Protein AF-A0A9D1GBH2-F1 (afdb_monomer)

Organism: NCBI:txid2840887

Structure (mmCIF, N/CA/C/O backbone):
data_AF-A0A9D1GBH2-F1
#
_entry.id   AF-A0A9D1GBH2-F1
#
loop_
_atom_site.group_PDB
_at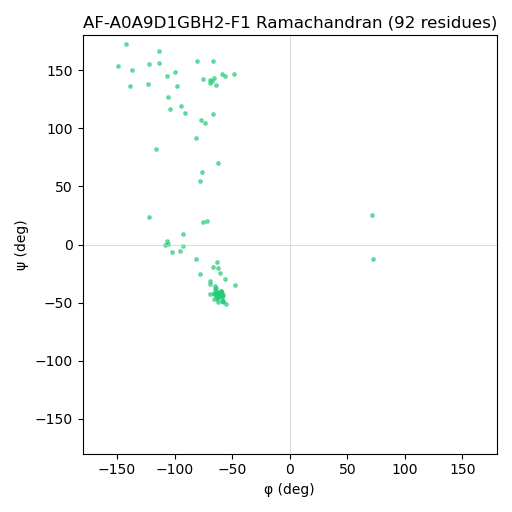om_site.id
_atom_site.type_symbol
_atom_site.label_atom_id
_atom_site.label_alt_id
_atom_site.label_co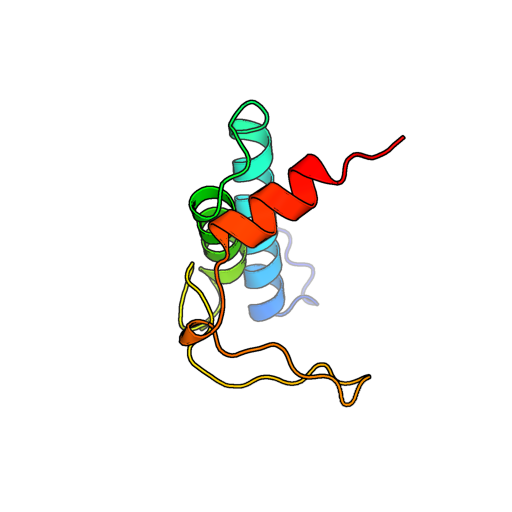mp_id
_atom_site.label_asym_id
_atom_site.label_entity_id
_atom_site.label_seq_id
_atom_site.pdbx_PDB_ins_code
_atom_site.Cartn_x
_atom_site.Cartn_y
_atom_site.Cartn_z
_atom_site.occupancy
_atom_site.B_iso_or_equiv
_atom_site.auth_seq_id
_atom_site.auth_comp_id
_atom_site.auth_asym_id
_atom_site.auth_atom_id
_atom_site.pdbx_PDB_model_num
ATOM 1 N N . MET A 1 1 ? 27.983 5.024 10.797 1.00 38.31 1 MET A N 1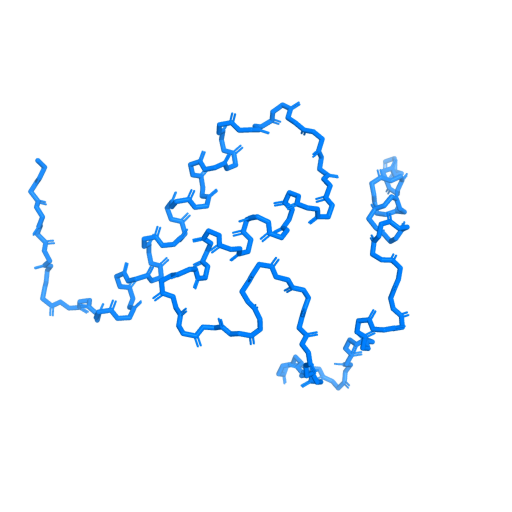
ATOM 2 C CA . MET A 1 1 ? 27.523 3.706 10.305 1.00 38.31 1 MET A CA 1
ATOM 3 C C . MET A 1 1 ? 28.222 3.442 8.988 1.00 38.31 1 MET A C 1
ATOM 5 O O . MET A 1 1 ? 28.187 4.305 8.121 1.00 38.31 1 MET A O 1
ATOM 9 N N . ASN A 1 2 ? 28.920 2.316 8.880 1.00 43.75 2 ASN A N 1
ATOM 10 C CA . ASN A 1 2 ? 29.772 2.015 7.735 1.00 43.75 2 ASN A CA 1
ATOM 11 C C . ASN A 1 2 ? 28.881 1.588 6.566 1.00 43.75 2 ASN A C 1
ATOM 13 O O . ASN A 1 2 ? 28.293 0.511 6.592 1.00 43.75 2 ASN A O 1
ATOM 17 N N . ASN A 1 3 ? 28.749 2.475 5.583 1.00 50.88 3 ASN A N 1
ATOM 18 C CA . ASN A 1 3 ? 27.962 2.294 4.368 1.00 50.88 3 ASN A CA 1
ATOM 19 C C . ASN A 1 3 ? 28.714 1.361 3.400 1.00 50.88 3 ASN A C 1
ATOM 21 O O . ASN A 1 3 ? 29.182 1.781 2.344 1.00 50.88 3 ASN A O 1
ATOM 25 N N . VAL A 1 4 ? 28.945 0.114 3.824 1.00 54.91 4 VAL A N 1
ATOM 26 C CA . VAL A 1 4 ? 29.673 -0.875 3.027 1.00 54.91 4 VAL A CA 1
ATOM 27 C C . VAL A 1 4 ? 28.691 -1.465 2.020 1.00 54.91 4 VAL A C 1
ATOM 29 O O . VAL A 1 4 ? 27.992 -2.430 2.313 1.00 54.91 4 VAL A O 1
A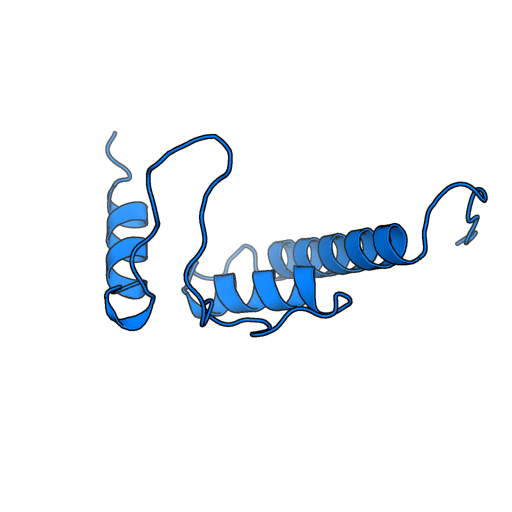TOM 32 N N . ASN A 1 5 ? 28.615 -0.871 0.830 1.00 59.44 5 ASN A N 1
ATOM 33 C CA . ASN A 1 5 ? 28.091 -1.583 -0.328 1.00 59.44 5 ASN A CA 1
ATOM 34 C C . ASN A 1 5 ? 29.102 -2.697 -0.642 1.00 59.44 5 ASN A C 1
ATOM 36 O O . ASN A 1 5 ? 30.239 -2.417 -1.014 1.00 59.44 5 ASN A O 1
ATOM 40 N N . THR A 1 6 ? 28.718 -3.958 -0.456 1.00 56.47 6 THR A N 1
ATOM 41 C CA . THR A 1 6 ? 29.555 -5.137 -0.742 1.00 56.47 6 THR A CA 1
ATOM 42 C C . THR A 1 6 ? 29.738 -5.402 -2.244 1.00 56.47 6 THR A C 1
ATOM 44 O O . THR A 1 6 ? 30.074 -6.514 -2.637 1.00 56.47 6 THR A O 1
ATOM 47 N N . GLY A 1 7 ? 29.526 -4.402 -3.104 1.00 60.78 7 GLY A N 1
ATOM 48 C CA . GLY A 1 7 ? 29.762 -4.440 -4.550 1.00 60.78 7 GLY A CA 1
ATOM 49 C C . GLY A 1 7 ? 28.767 -5.285 -5.350 1.00 60.78 7 GLY A C 1
ATOM 50 O O . GLY A 1 7 ? 28.718 -5.158 -6.567 1.00 60.78 7 GLY A O 1
ATOM 51 N N . ASN A 1 8 ? 27.952 -6.108 -4.684 1.00 78.19 8 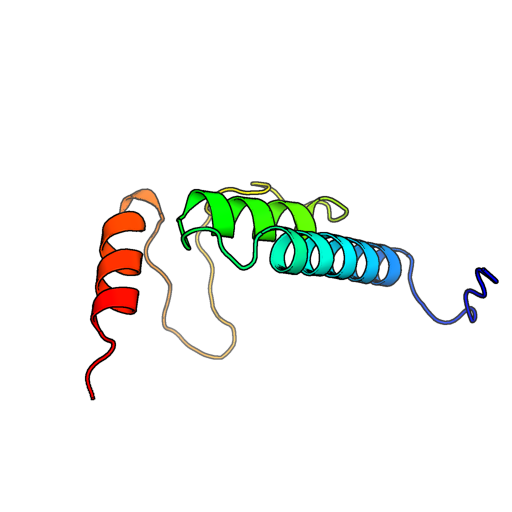ASN A N 1
ATOM 52 C CA . ASN A 1 8 ? 27.089 -7.107 -5.320 1.00 78.19 8 ASN A CA 1
ATOM 53 C C . ASN A 1 8 ? 25.595 -6.741 -5.332 1.00 78.19 8 ASN A C 1
ATOM 55 O O . ASN A 1 8 ? 24.790 -7.539 -5.804 1.00 78.19 8 ASN A O 1
ATOM 59 N N . VAL A 1 9 ? 25.201 -5.580 -4.795 1.00 83.06 9 VAL A N 1
ATOM 60 C CA . VAL A 1 9 ? 23.790 -5.157 -4.731 1.00 83.06 9 VAL A CA 1
ATOM 61 C C . VAL A 1 9 ? 23.535 -4.069 -5.768 1.00 83.06 9 VAL A C 1
ATOM 63 O O . VAL A 1 9 ? 24.245 -3.060 -5.804 1.00 83.06 9 VAL A O 1
ATOM 66 N N . SER A 1 10 ? 22.523 -4.278 -6.612 1.00 88.94 10 SER A N 1
ATOM 67 C CA . SER A 1 10 ? 22.120 -3.303 -7.625 1.00 88.94 10 SER A CA 1
ATOM 68 C C . SER A 1 10 ? 21.542 -2.034 -6.986 1.00 88.94 10 SER A C 1
ATOM 70 O O . SER A 1 10 ? 21.081 -2.048 -5.842 1.00 88.94 10 SER A O 1
ATOM 72 N N . VAL A 1 11 ? 21.556 -0.919 -7.722 1.00 89.12 11 VAL A N 1
ATOM 73 C CA . VAL A 1 11 ? 20.905 0.322 -7.266 1.00 89.12 11 VAL A CA 1
ATOM 74 C C . VAL A 1 11 ? 19.420 0.085 -7.013 1.00 89.12 11 VAL A C 1
ATOM 76 O O . VAL A 1 11 ? 18.928 0.464 -5.956 1.00 89.12 11 VAL A O 1
ATOM 79 N N . ASP A 1 12 ? 18.746 -0.620 -7.917 1.00 90.25 12 ASP A N 1
ATOM 80 C CA . ASP A 1 12 ? 17.327 -0.946 -7.787 1.00 90.25 12 ASP A CA 1
ATOM 81 C C . ASP A 1 12 ? 17.046 -1.741 -6.506 1.00 90.25 12 ASP A C 1
ATOM 83 O O . ASP A 1 12 ? 16.117 -1.434 -5.766 1.00 90.25 12 ASP A O 1
ATOM 87 N N . ASP A 1 13 ? 17.880 -2.725 -6.169 1.00 91.50 13 ASP A N 1
ATOM 88 C CA . ASP A 1 13 ? 17.691 -3.493 -4.935 1.00 91.50 13 ASP A CA 1
ATOM 89 C C . ASP A 1 13 ? 17.977 -2.661 -3.677 1.00 91.50 13 ASP A C 1
ATOM 91 O O . ASP A 1 13 ? 17.315 -2.848 -2.653 1.00 91.50 13 ASP A O 1
ATOM 95 N N . MET A 1 14 ? 18.906 -1.699 -3.746 1.00 91.31 14 MET A N 1
ATOM 96 C CA . MET A 1 14 ? 19.111 -0.734 -2.660 1.00 91.31 14 MET A CA 1
ATOM 97 C C . MET A 1 14 ? 17.891 0.179 -2.466 1.00 91.31 14 MET A C 1
ATOM 99 O O . MET A 1 14 ? 17.542 0.486 -1.323 1.00 91.31 14 MET A O 1
ATOM 103 N N . LEU A 1 15 ? 17.229 0.601 -3.547 1.00 93.56 15 LEU A N 1
ATOM 104 C CA . LEU A 1 15 ? 16.030 1.443 -3.492 1.00 93.56 15 LEU A CA 1
ATOM 105 C C . LEU A 1 15 ? 14.827 0.680 -2.921 1.00 93.56 15 LEU A C 1
ATOM 107 O O . LEU A 1 15 ? 14.178 1.192 -2.004 1.00 93.56 15 LEU A O 1
ATOM 111 N N . LYS A 1 16 ? 14.620 -0.577 -3.332 1.00 93.56 16 LYS A N 1
ATOM 112 C CA . LYS A 1 16 ? 13.623 -1.478 -2.726 1.00 93.56 16 LYS A CA 1
ATOM 113 C C . LYS A 1 16 ? 13.872 -1.670 -1.236 1.00 93.56 16 LYS A C 1
ATOM 115 O O . LYS A 1 16 ? 12.954 -1.531 -0.430 1.00 93.56 16 LYS A O 1
ATOM 120 N N . LEU A 1 17 ? 15.118 -1.961 -0.850 1.00 94.19 17 LEU A N 1
ATOM 121 C CA . LEU A 1 17 ? 15.487 -2.136 0.556 1.00 94.19 17 LEU A CA 1
ATOM 122 C C . LEU A 1 17 ? 15.178 -0.872 1.366 1.00 94.19 17 LEU A C 1
ATOM 124 O O . LEU A 1 17 ? 14.658 -0.960 2.480 1.00 94.19 17 LEU A O 1
ATOM 128 N N . LYS A 1 18 ? 15.474 0.303 0.804 1.00 94.88 18 LYS A N 1
ATOM 129 C CA . LYS A 1 18 ? 15.154 1.584 1.429 1.00 94.88 18 LYS A CA 1
ATOM 130 C C . LYS A 1 18 ? 13.645 1.774 1.605 1.00 94.88 18 LYS A C 1
ATOM 132 O O . LYS A 1 18 ? 13.228 2.112 2.709 1.00 94.88 18 LYS A O 1
ATOM 137 N N . GLY A 1 19 ? 12.844 1.558 0.564 1.00 96.56 19 GLY A N 1
ATOM 138 C CA . GLY A 1 19 ? 11.387 1.702 0.644 1.00 96.56 19 GLY A CA 1
ATOM 139 C C . GLY A 1 19 ? 10.769 0.763 1.683 1.00 96.56 19 GLY A C 1
ATOM 140 O O . GLY A 1 19 ? 9.978 1.183 2.525 1.00 96.56 19 GLY A O 1
ATOM 141 N N . LEU A 1 20 ? 11.216 -0.496 1.712 1.00 97.56 20 LEU A N 1
ATOM 142 C CA . LEU A 1 20 ? 10.794 -1.473 2.719 1.00 97.56 20 LEU A CA 1
ATOM 143 C C . LEU A 1 20 ? 11.162 -1.042 4.144 1.00 97.56 20 LEU A C 1
ATOM 145 O O . LEU A 1 20 ? 10.348 -1.188 5.055 1.00 97.56 20 LEU A O 1
ATOM 149 N N . LYS A 1 21 ? 12.368 -0.496 4.345 1.00 97.69 21 LYS A N 1
ATOM 150 C CA . LYS A 1 21 ? 12.798 0.012 5.653 1.00 97.69 21 LYS A CA 1
ATOM 151 C C . LYS A 1 21 ? 11.928 1.182 6.115 1.00 97.69 21 LYS A C 1
ATOM 153 O O . LYS A 1 21 ? 11.491 1.184 7.262 1.00 97.69 21 LYS A O 1
ATOM 158 N N . ASP A 1 22 ? 11.672 2.142 5.232 1.00 98.12 22 ASP A N 1
ATOM 159 C CA . ASP A 1 22 ? 10.860 3.319 5.546 1.00 98.12 22 ASP A CA 1
ATOM 160 C C . ASP A 1 22 ? 9.406 2.913 5.872 1.00 98.12 22 ASP A C 1
ATOM 162 O O . ASP A 1 22 ? 8.823 3.399 6.840 1.00 98.12 22 ASP A O 1
ATOM 166 N N . ALA A 1 23 ? 8.840 1.960 5.123 1.00 98.19 23 ALA A N 1
ATOM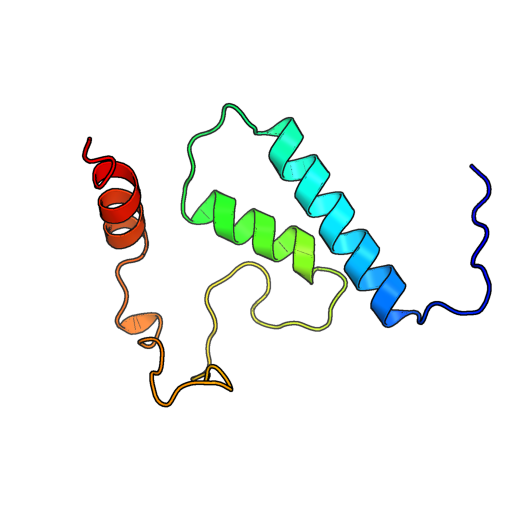 167 C CA . ALA A 1 23 ? 7.509 1.415 5.389 1.00 98.19 23 ALA A CA 1
ATOM 168 C C . ALA A 1 23 ? 7.438 0.672 6.730 1.00 98.19 23 ALA A C 1
ATOM 170 O O . ALA A 1 23 ? 6.472 0.826 7.477 1.00 98.19 23 ALA A O 1
ATOM 171 N N . TRP A 1 24 ? 8.467 -0.111 7.060 1.00 98.25 24 TRP A N 1
ATOM 172 C CA . TRP A 1 24 ? 8.557 -0.817 8.337 1.00 98.25 24 TRP A CA 1
ATOM 173 C C . TRP A 1 24 ? 8.609 0.148 9.527 1.00 98.25 24 TRP A C 1
ATOM 175 O O . TRP A 1 24 ? 7.901 -0.039 10.516 1.00 98.25 24 TRP A O 1
ATOM 185 N N . GLU A 1 25 ? 9.410 1.209 9.419 1.00 98.44 25 GLU A N 1
ATOM 186 C CA . GLU A 1 25 ? 9.470 2.273 10.422 1.00 98.44 25 GLU A CA 1
ATOM 187 C C . GLU A 1 25 ? 8.118 2.985 10.570 1.00 98.44 25 GLU A C 1
ATOM 189 O O . GLU A 1 25 ? 7.657 3.201 11.692 1.00 98.44 25 GLU A O 1
ATOM 194 N N . TYR A 1 26 ? 7.441 3.276 9.453 1.00 98.38 26 TYR A N 1
ATOM 195 C CA . TYR A 1 26 ? 6.099 3.852 9.468 1.00 98.38 26 TYR A CA 1
ATOM 196 C C . TYR A 1 26 ? 5.112 2.962 10.235 1.00 98.38 26 TYR A C 1
ATOM 198 O O . TYR A 1 26 ? 4.454 3.443 11.154 1.00 98.38 26 TYR A O 1
ATOM 206 N N . VAL A 1 27 ? 5.064 1.658 9.943 1.00 98.31 27 VAL A N 1
ATOM 207 C CA . VAL A 1 27 ? 4.177 0.711 10.641 1.00 98.31 27 VAL A CA 1
ATOM 208 C C . VAL A 1 27 ? 4.446 0.678 12.147 1.00 98.31 27 VAL A C 1
ATOM 210 O O . VAL A 1 27 ? 3.502 0.739 12.930 1.00 98.31 27 VAL A O 1
ATOM 213 N N . ILE A 1 28 ? 5.713 0.614 12.573 1.00 98.25 28 ILE A N 1
ATOM 214 C CA . ILE A 1 28 ? 6.060 0.583 14.004 1.00 98.25 28 ILE A CA 1
ATOM 215 C C . ILE A 1 28 ? 5.615 1.865 14.711 1.00 98.25 28 ILE A C 1
ATOM 217 O O . ILE A 1 28 ? 5.033 1.800 15.794 1.00 98.25 28 ILE A O 1
ATOM 221 N N . ASN A 1 29 ? 5.863 3.024 14.098 1.00 98.44 29 ASN A N 1
ATOM 222 C CA . ASN A 1 29 ? 5.535 4.318 14.694 1.00 98.44 29 ASN A CA 1
ATOM 223 C C . ASN A 1 29 ? 4.020 4.554 14.829 1.00 98.44 29 ASN A C 1
ATOM 225 O O . ASN A 1 29 ? 3.610 5.372 15.647 1.00 98.44 29 ASN A O 1
ATOM 229 N N . HIS A 1 30 ? 3.203 3.819 14.071 1.00 98.19 30 HIS A N 1
ATOM 230 C CA . HIS A 1 30 ? 1.748 3.979 14.007 1.00 98.19 30 HIS A CA 1
ATOM 231 C C . HIS A 1 30 ? 1.017 2.675 14.387 1.00 98.19 30 HIS A C 1
ATOM 233 O O . HIS A 1 30 ? -0.129 2.458 14.012 1.00 98.19 30 HIS A O 1
ATOM 239 N N . VAL A 1 31 ? 1.663 1.786 15.154 1.00 96.81 31 VAL A N 1
ATOM 240 C CA . VAL A 1 31 ? 1.131 0.444 15.482 1.00 96.81 31 VAL A CA 1
ATOM 241 C C . VAL A 1 31 ? -0.200 0.468 16.247 1.00 96.81 31 VAL A C 1
ATOM 243 O O . VAL A 1 31 ? -0.958 -0.497 16.205 1.00 96.81 31 VAL A O 1
ATOM 246 N N . ASN A 1 32 ? -0.477 1.564 16.958 1.00 97.56 32 ASN A N 1
ATOM 247 C CA . ASN A 1 32 ? -1.701 1.748 17.739 1.00 97.56 32 ASN A CA 1
ATOM 248 C C . ASN A 1 32 ? -2.814 2.459 16.953 1.00 97.56 32 ASN A C 1
ATOM 250 O O . ASN A 1 32 ? -3.883 2.702 17.511 1.00 97.56 32 ASN A O 1
ATOM 254 N N . GLU A 1 33 ? -2.561 2.841 15.702 1.00 97.12 33 GLU A N 1
ATOM 255 C CA . GLU A 1 33 ? -3.562 3.469 14.847 1.00 97.12 33 GLU A CA 1
ATOM 256 C C . GLU A 1 33 ? -4.491 2.424 14.222 1.00 97.12 33 GLU A C 1
ATOM 258 O O . GLU A 1 33 ? -4.171 1.237 14.119 1.00 97.12 33 GLU A O 1
ATOM 263 N N . GLU A 1 34 ? -5.682 2.864 13.821 1.00 96.12 34 GLU A N 1
ATOM 264 C CA . GLU A 1 34 ? -6.640 1.997 13.144 1.00 96.12 34 GLU A CA 1
ATOM 265 C C . GLU A 1 34 ? -6.143 1.630 11.740 1.00 96.12 34 GLU A C 1
ATOM 267 O O . GLU A 1 34 ? -5.641 2.471 10.992 1.00 96.12 34 GLU A O 1
ATOM 272 N N . LEU A 1 35 ? -6.332 0.367 11.352 1.00 96.69 35 LEU A N 1
ATOM 273 C CA . LEU A 1 35 ? -6.052 -0.068 9.990 1.00 96.69 35 LEU A CA 1
ATOM 274 C C . LEU A 1 35 ? -7.133 0.461 9.043 1.00 96.69 35 LEU A C 1
ATOM 276 O O . LEU A 1 35 ? -8.234 -0.082 8.980 1.00 96.69 35 LEU A O 1
ATOM 280 N N . THR A 1 36 ? -6.788 1.492 8.277 1.00 97.69 36 THR A N 1
ATOM 281 C CA . THR A 1 36 ? -7.652 2.105 7.261 1.00 97.69 36 THR A CA 1
ATOM 282 C C . THR A 1 36 ? -7.099 1.895 5.851 1.00 97.69 36 THR A C 1
ATOM 284 O O . THR A 1 36 ? -5.936 1.528 5.660 1.00 97.69 36 THR A O 1
ATOM 287 N N . ILE A 1 37 ? -7.922 2.159 4.832 1.00 97.88 37 ILE A N 1
ATOM 288 C CA . ILE A 1 37 ? -7.461 2.173 3.438 1.00 97.88 37 ILE A CA 1
ATOM 289 C C . ILE A 1 37 ? -6.356 3.211 3.225 1.00 97.88 37 ILE A C 1
ATOM 291 O O . ILE A 1 37 ? -5.363 2.911 2.561 1.00 97.88 37 ILE A O 1
ATOM 295 N N . ASP A 1 38 ? -6.472 4.390 3.836 1.00 97.94 38 ASP A N 1
ATOM 296 C CA . ASP A 1 38 ? -5.450 5.435 3.747 1.00 97.94 38 ASP A CA 1
ATOM 297 C C . ASP A 1 38 ? -4.128 5.001 4.388 1.00 97.94 38 ASP A C 1
ATOM 299 O O . ASP A 1 38 ? -3.057 5.253 3.832 1.00 97.94 38 ASP A O 1
ATOM 303 N N . PHE A 1 39 ? -4.185 4.268 5.503 1.00 98.00 39 PHE A N 1
ATOM 304 C CA . PHE A 1 39 ? -3.000 3.685 6.127 1.00 98.00 39 PHE A CA 1
ATOM 305 C C . PHE A 1 39 ? -2.301 2.681 5.196 1.00 98.00 39 PHE A C 1
ATOM 307 O O . PHE A 1 39 ? -1.085 2.739 5.003 1.00 98.00 39 PHE A O 1
ATOM 314 N N . ILE A 1 40 ? -3.064 1.796 4.545 1.00 97.88 40 ILE A N 1
ATOM 315 C CA . ILE A 1 40 ? -2.532 0.823 3.574 1.00 97.88 40 ILE A CA 1
ATOM 316 C C . ILE A 1 40 ? -1.918 1.536 2.361 1.00 97.88 40 ILE A C 1
ATOM 318 O O . ILE A 1 40 ? -0.814 1.193 1.930 1.00 97.88 40 ILE A O 1
ATOM 322 N N . LYS A 1 41 ? -2.596 2.558 1.828 1.00 98.06 41 LYS A N 1
ATOM 323 C CA . LYS A 1 41 ? -2.080 3.404 0.742 1.00 98.06 41 LYS A CA 1
ATOM 324 C C . LYS A 1 41 ? -0.781 4.098 1.134 1.00 98.06 41 LYS A C 1
ATOM 326 O O . LYS A 1 41 ? 0.158 4.146 0.338 1.00 98.06 41 LYS A O 1
ATOM 331 N N . LYS A 1 42 ? -0.688 4.577 2.375 1.00 98.19 42 LYS A N 1
ATOM 332 C CA . LYS A 1 42 ? 0.530 5.188 2.901 1.00 98.19 42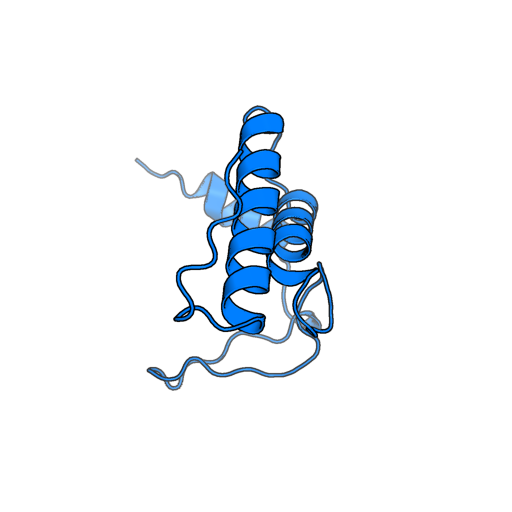 LYS A CA 1
ATOM 333 C C . LYS A 1 42 ? 1.675 4.181 3.006 1.00 98.19 42 LYS A C 1
ATOM 335 O O . LYS A 1 42 ? 2.780 4.504 2.580 1.00 98.19 42 LYS A O 1
ATOM 340 N N . ILE A 1 43 ? 1.423 2.953 3.463 1.00 98.31 43 ILE A N 1
ATOM 341 C CA . ILE A 1 43 ? 2.429 1.879 3.431 1.00 98.31 43 ILE A CA 1
ATOM 342 C C . ILE A 1 43 ? 2.896 1.623 1.996 1.00 98.31 43 ILE A C 1
ATOM 344 O O . ILE A 1 43 ? 4.098 1.591 1.747 1.00 98.31 43 ILE A O 1
ATOM 348 N N . HIS A 1 44 ? 1.972 1.483 1.040 1.00 97.94 44 HIS A N 1
ATOM 349 C CA . HIS A 1 44 ? 2.328 1.291 -0.368 1.00 97.94 44 HIS A CA 1
ATOM 350 C C . HIS A 1 44 ? 3.197 2.443 -0.895 1.00 97.94 44 HIS A C 1
ATOM 352 O O . HIS A 1 44 ? 4.188 2.206 -1.583 1.00 97.94 44 HIS A O 1
ATOM 358 N N . PHE A 1 45 ? 2.858 3.692 -0.559 1.00 98.00 45 PHE A N 1
ATOM 359 C CA . PHE A 1 45 ? 3.699 4.846 -0.873 1.00 98.00 45 PHE A CA 1
ATOM 360 C C . PHE A 1 45 ? 5.113 4.670 -0.307 1.00 98.00 45 PHE A C 1
ATOM 362 O O . PHE A 1 45 ? 6.075 4.803 -1.055 1.00 98.00 45 PHE A O 1
ATOM 369 N N . GLU A 1 46 ? 5.263 4.339 0.977 1.00 98.06 46 GLU A N 1
ATOM 370 C CA . GLU A 1 46 ? 6.586 4.185 1.596 1.00 98.06 46 GLU A CA 1
ATOM 371 C C . GLU A 1 46 ? 7.412 3.065 0.947 1.00 98.06 46 GLU A C 1
ATOM 373 O O . GLU A 1 46 ? 8.596 3.267 0.677 1.00 98.06 46 GLU A O 1
ATOM 378 N N . VAL A 1 47 ? 6.780 1.933 0.612 1.00 97.75 47 VAL A N 1
ATOM 379 C CA . VAL A 1 47 ? 7.431 0.812 -0.086 1.00 97.75 47 VAL A CA 1
ATOM 380 C C . VAL A 1 47 ? 7.907 1.222 -1.481 1.00 97.75 47 VAL A C 1
ATOM 382 O O . VAL A 1 47 ? 9.023 0.884 -1.871 1.00 97.75 47 VAL A O 1
ATOM 385 N N . CYS A 1 48 ? 7.080 1.946 -2.237 1.00 96.50 48 CYS A N 1
ATOM 386 C CA . CYS A 1 48 ? 7.301 2.174 -3.665 1.00 96.50 48 CYS A CA 1
ATOM 387 C C . CYS A 1 48 ? 7.859 3.559 -4.020 1.00 96.50 48 CYS A C 1
ATOM 389 O O . CYS A 1 48 ? 8.181 3.774 -5.179 1.00 96.50 48 CYS A O 1
ATOM 391 N N . LYS A 1 49 ? 7.995 4.513 -3.088 1.00 95.00 49 LYS A N 1
ATOM 392 C CA . LYS A 1 49 ? 8.377 5.912 -3.405 1.00 95.00 49 LYS A CA 1
ATOM 393 C C . LYS A 1 49 ? 9.757 6.080 -4.044 1.00 95.00 49 LYS A C 1
ATOM 395 O O . LYS A 1 49 ? 10.040 7.129 -4.614 1.00 95.00 49 LYS A O 1
ATOM 400 N N . CYS A 1 50 ? 10.630 5.088 -3.894 1.00 92.62 50 CYS A N 1
ATOM 401 C CA . CYS A 1 50 ? 11.943 5.061 -4.536 1.00 92.62 50 CYS A CA 1
ATOM 402 C C . CYS A 1 50 ? 11.942 4.269 -5.851 1.00 92.62 50 CYS A C 1
ATOM 404 O O . CYS A 1 50 ? 12.937 4.281 -6.568 1.00 92.62 50 CYS A O 1
ATOM 406 N N . GLU A 1 51 ? 10.825 3.625 -6.174 1.00 88.94 51 GLU A N 1
ATOM 407 C CA . GLU A 1 51 ? 10.606 2.875 -7.400 1.00 88.94 51 GLU A CA 1
ATOM 408 C C . GLU A 1 51 ? 9.812 3.750 -8.383 1.00 88.94 51 GLU A C 1
ATOM 410 O O . GLU A 1 51 ? 8.977 4.566 -7.991 1.00 88.94 51 GLU A O 1
ATOM 415 N N . SER A 1 52 ? 10.035 3.585 -9.687 1.00 87.75 52 SER A N 1
ATOM 416 C CA . SER A 1 52 ? 9.295 4.324 -10.727 1.00 87.75 52 SER A CA 1
ATOM 417 C C . SER A 1 52 ? 7.887 3.743 -10.952 1.00 87.75 52 SER A C 1
ATOM 419 O O . SER A 1 52 ? 7.537 3.352 -12.063 1.00 87.75 52 SER A O 1
ATOM 421 N N . ILE A 1 53 ? 7.091 3.638 -9.883 1.00 89.69 53 ILE A N 1
ATOM 422 C CA . ILE A 1 53 ? 5.739 3.065 -9.885 1.00 89.69 53 ILE A CA 1
ATOM 423 C C . ILE A 1 53 ? 4.691 4.171 -9.971 1.00 89.69 53 ILE A C 1
ATOM 425 O O . ILE A 1 53 ? 4.760 5.180 -9.269 1.00 89.69 53 ILE A O 1
ATOM 429 N N . TYR A 1 54 ? 3.680 3.944 -10.806 1.00 91.19 54 TYR A N 1
ATOM 430 C CA . TYR A 1 54 ? 2.495 4.783 -10.899 1.00 91.19 54 TYR A CA 1
ATOM 431 C C . TYR A 1 54 ? 1.244 3.901 -11.036 1.00 91.19 54 TYR A C 1
ATOM 433 O O . TYR A 1 54 ? 1.280 2.947 -11.817 1.00 91.19 54 TYR A O 1
ATOM 441 N N . PRO A 1 55 ? 0.147 4.206 -10.322 1.00 94.56 55 PRO A N 1
ATOM 442 C CA . PRO A 1 55 ? 0.005 5.289 -9.346 1.00 94.56 55 PRO A CA 1
ATOM 443 C C . PRO A 1 55 ? 0.701 4.977 -8.011 1.00 94.56 55 PRO A C 1
ATOM 445 O O . PRO A 1 55 ? 0.728 3.841 -7.539 1.00 94.56 55 PRO A O 1
ATOM 448 N N . LEU A 1 56 ? 1.301 6.002 -7.403 1.00 95.19 56 LEU A N 1
ATOM 449 C CA . LEU A 1 56 ? 2.064 5.863 -6.165 1.00 95.19 56 LEU A CA 1
ATOM 450 C C . LEU A 1 56 ? 1.182 6.164 -4.950 1.00 95.19 56 LEU A C 1
ATOM 452 O O . LEU A 1 56 ? 0.710 7.285 -4.790 1.00 95.19 56 LEU A O 1
ATOM 456 N N . GLY A 1 57 ? 1.014 5.172 -4.074 1.00 96.00 57 GLY A N 1
ATOM 457 C CA . GLY A 1 57 ? 0.198 5.323 -2.863 1.00 96.00 57 GLY A CA 1
ATOM 458 C C . GLY A 1 57 ? -1.299 5.392 -3.155 1.00 96.00 57 GLY A C 1
ATOM 459 O O . GLY A 1 57 ? -2.048 5.983 -2.387 1.00 96.00 57 GLY A O 1
ATOM 460 N N . ASP A 1 58 ? -1.732 4.813 -4.271 1.00 96.19 58 ASP A N 1
ATOM 461 C CA . ASP A 1 58 ? -3.135 4.755 -4.658 1.00 96.19 58 ASP A CA 1
ATOM 462 C C . ASP A 1 58 ? -3.450 3.404 -5.310 1.00 96.19 58 ASP A C 1
ATOM 464 O O . ASP A 1 58 ? -2.559 2.588 -5.560 1.00 96.19 58 ASP A O 1
ATOM 468 N N . PHE A 1 59 ? -4.727 3.147 -5.573 1.00 95.31 59 PHE A N 1
ATOM 469 C CA . PHE A 1 59 ? -5.143 1.944 -6.278 1.00 95.31 59 PHE A CA 1
ATOM 470 C C . PHE A 1 59 ? -4.644 1.954 -7.720 1.00 95.31 59 PHE A C 1
ATOM 472 O O . PHE A 1 59 ? -4.649 2.985 -8.385 1.00 95.31 59 PHE A O 1
ATOM 479 N N . ARG A 1 60 ? -4.260 0.774 -8.214 1.00 92.44 60 ARG A N 1
ATOM 480 C CA . ARG A 1 60 ? -3.856 0.548 -9.610 1.00 92.44 60 ARG A CA 1
ATOM 481 C C . ARG A 1 60 ? -4.853 1.147 -10.603 1.00 92.44 60 ARG A C 1
ATOM 483 O O . ARG A 1 60 ? -6.050 1.074 -10.385 1.00 92.44 60 ARG A O 1
ATOM 490 N N . ASP A 1 61 ? -4.383 1.619 -11.747 1.00 91.56 61 ASP A N 1
ATOM 491 C CA . ASP A 1 61 ? -5.231 2.166 -12.817 1.00 91.56 61 ASP A CA 1
ATOM 492 C C . ASP A 1 61 ? -5.314 1.246 -14.052 1.00 91.56 61 ASP A C 1
ATOM 494 O O . ASP A 1 61 ? -5.987 1.567 -15.034 1.00 91.56 61 ASP A O 1
ATOM 498 N N . LYS A 1 62 ? -4.629 0.094 -14.015 1.00 89.88 62 LYS A N 1
ATOM 499 C CA . LYS A 1 62 ? -4.588 -0.907 -15.093 1.00 89.88 62 LYS A CA 1
ATOM 500 C C . LYS A 1 62 ? -5.068 -2.270 -14.627 1.00 89.88 62 LYS A C 1
ATOM 502 O O . LYS A 1 62 ? -4.978 -2.606 -13.443 1.00 89.88 62 LYS A O 1
ATOM 507 N N . ASP A 1 63 ? -5.538 -3.071 -15.582 1.00 91.19 63 ASP A N 1
ATOM 508 C CA . ASP A 1 63 ? -5.791 -4.495 -15.368 1.00 91.19 63 ASP A CA 1
ATOM 509 C C . ASP A 1 63 ? -4.477 -5.258 -15.144 1.00 91.19 63 ASP A C 1
ATOM 511 O O . ASP A 1 63 ? -3.465 -4.976 -15.786 1.00 91.19 63 ASP A O 1
ATOM 515 N N . VAL A 1 64 ? -4.497 -6.220 -14.223 1.00 91.19 64 VAL A N 1
ATOM 516 C CA . VAL A 1 64 ? -3.318 -6.994 -13.817 1.00 91.19 64 VAL A CA 1
ATOM 517 C C . VAL A 1 64 ? -3.674 -8.470 -13.674 1.00 91.19 64 VAL A C 1
ATOM 519 O O . VAL A 1 64 ? -4.800 -8.824 -13.339 1.00 91.19 64 VAL A O 1
ATOM 522 N N . GLY A 1 65 ? -2.700 -9.345 -13.921 1.00 93.19 65 GLY A N 1
ATOM 523 C CA . GLY A 1 65 ? -2.819 -10.783 -13.684 1.00 93.19 65 GLY A CA 1
ATOM 524 C C . GLY A 1 65 ? -1.883 -11.240 -12.570 1.00 93.19 65 GLY A C 1
ATOM 525 O O . GLY A 1 65 ? -0.857 -10.611 -12.319 1.00 93.19 65 GLY A O 1
ATOM 526 N N . ILE A 1 66 ? -2.218 -12.358 -11.929 1.00 93.19 66 ILE A N 1
ATOM 527 C CA . ILE A 1 66 ? -1.326 -13.046 -10.992 1.00 93.19 66 ILE A CA 1
ATOM 528 C C . ILE A 1 66 ? -0.782 -14.277 -11.715 1.00 93.19 66 ILE A C 1
ATOM 530 O O . ILE A 1 66 ? -1.549 -15.164 -12.071 1.00 93.19 66 ILE A O 1
ATOM 534 N N . THR A 1 67 ? 0.536 -14.339 -11.930 1.00 94.12 67 THR A N 1
ATOM 535 C CA . THR A 1 67 ? 1.205 -15.284 -12.851 1.00 94.12 67 THR A CA 1
ATOM 536 C C . THR A 1 67 ? 0.768 -16.746 -12.718 1.00 94.12 67 THR A C 1
ATOM 538 O O . THR A 1 67 ? 0.711 -17.464 -13.709 1.00 94.12 67 THR A O 1
ATOM 541 N N . VAL A 1 68 ? 0.461 -17.202 -11.504 1.00 94.25 68 VAL A N 1
ATOM 542 C CA . VAL A 1 68 ? 0.147 -18.608 -11.205 1.00 94.25 68 VAL A CA 1
ATOM 543 C C . VAL A 1 68 ? -1.349 -18.944 -11.267 1.00 94.25 68 VAL A C 1
ATOM 545 O O . VAL A 1 68 ? -1.748 -20.032 -10.861 1.00 94.25 68 VAL A O 1
ATOM 548 N N . THR A 1 69 ? -2.201 -18.032 -11.742 1.00 95.94 69 THR A N 1
ATOM 549 C CA . THR A 1 69 ? -3.653 -18.248 -11.820 1.00 95.94 69 THR A CA 1
ATOM 550 C C . THR A 1 69 ? -4.294 -17.508 -12.995 1.00 95.94 69 THR A C 1
ATOM 552 O O . THR A 1 69 ? -3.808 -16.479 -13.454 1.00 95.94 69 THR A O 1
ATOM 555 N N . VAL A 1 70 ? -5.423 -18.034 -13.482 1.00 94.25 70 VAL A N 1
ATOM 556 C CA . VAL A 1 70 ? -6.286 -17.347 -14.464 1.00 94.25 70 VAL A CA 1
ATOM 557 C C . VAL A 1 70 ? -7.211 -16.321 -13.810 1.00 94.25 70 VAL A C 1
ATOM 559 O O . VAL A 1 70 ? -7.844 -15.527 -14.505 1.00 94.25 70 VAL A O 1
ATOM 562 N N . TRP A 1 71 ? -7.314 -16.348 -12.478 1.00 94.88 71 TRP A N 1
ATOM 563 C CA . TRP A 1 71 ? -8.093 -15.378 -11.725 1.00 94.88 71 TRP A CA 1
ATOM 564 C C . TRP A 1 71 ? -7.508 -13.973 -11.893 1.00 94.88 71 TRP A C 1
ATOM 566 O O . TRP A 1 71 ? -6.291 -13.779 -11.827 1.00 94.88 71 TRP A O 1
ATOM 576 N N . ARG A 1 72 ? -8.391 -12.989 -12.079 1.00 92.56 72 ARG A N 1
ATOM 577 C CA . ARG A 1 72 ? -8.037 -11.574 -12.195 1.00 92.56 72 ARG A CA 1
ATOM 578 C C . ARG A 1 72 ? -8.778 -10.752 -11.140 1.00 92.56 72 ARG A C 1
ATOM 580 O O . ARG A 1 72 ? -9.970 -10.989 -10.932 1.00 92.56 72 ARG A O 1
ATOM 587 N N . PRO A 1 73 ? -8.110 -9.788 -10.487 1.00 92.00 73 PRO A N 1
ATOM 588 C CA . PRO A 1 73 ? -8.768 -8.874 -9.568 1.00 92.00 73 PRO A CA 1
ATOM 589 C C . PRO A 1 73 ? -9.700 -7.913 -10.320 1.00 92.00 73 PRO A C 1
ATOM 591 O O . PRO A 1 73 ? -9.345 -7.393 -11.380 1.00 92.00 73 PRO A O 1
ATOM 594 N N . LYS A 1 74 ? -10.860 -7.611 -9.725 1.00 92.88 74 LYS A N 1
ATOM 595 C CA . LYS A 1 74 ? -11.799 -6.586 -10.216 1.00 92.88 74 LYS A CA 1
ATOM 596 C C . LYS A 1 74 ? -11.127 -5.226 -10.354 1.00 92.88 74 LYS A C 1
ATOM 598 O O . LYS A 1 74 ? -10.280 -4.889 -9.521 1.00 92.88 74 LYS A O 1
ATOM 603 N N . LEU A 1 75 ? -11.508 -4.444 -11.364 1.00 92.44 75 LEU A N 1
ATOM 604 C CA . LEU A 1 75 ? -11.005 -3.076 -11.519 1.00 92.44 75 LEU A CA 1
ATOM 605 C C . LEU A 1 75 ? -11.357 -2.236 -10.279 1.00 92.44 75 LEU A C 1
ATOM 607 O O . LEU A 1 75 ? -12.426 -2.439 -9.713 1.00 92.44 75 LEU A O 1
ATOM 611 N N . PRO A 1 76 ? -10.517 -1.272 -9.864 1.00 92.31 76 PRO A N 1
ATOM 612 C CA . PRO A 1 76 ? -10.802 -0.468 -8.673 1.00 92.31 76 PRO A CA 1
ATOM 613 C C . PRO A 1 76 ? -12.143 0.264 -8.706 1.00 92.31 76 PRO A C 1
ATOM 615 O O . PRO A 1 76 ? -12.761 0.446 -7.665 1.00 92.31 76 PRO A O 1
ATOM 618 N N . SER A 1 77 ? -12.625 0.637 -9.895 1.00 91.88 77 SER A N 1
ATOM 619 C CA . SER A 1 77 ? -13.954 1.230 -10.092 1.00 91.88 77 SER A CA 1
ATOM 620 C C . SER A 1 77 ? -15.117 0.299 -9.723 1.00 91.88 77 SER A C 1
ATOM 622 O O . SER A 1 77 ? -16.250 0.754 -9.615 1.00 91.88 77 SER A O 1
ATOM 624 N N . GLU A 1 78 ? -14.857 -0.998 -9.570 1.00 92.81 78 GLU A N 1
ATOM 625 C CA . GLU A 1 78 ? -15.826 -2.046 -9.232 1.00 92.81 78 GLU A CA 1
ATOM 626 C C . GLU A 1 78 ? -15.675 -2.531 -7.777 1.00 92.81 78 GLU A C 1
ATOM 628 O O . GLU A 1 78 ? -16.354 -3.479 -7.366 1.00 92.81 78 GLU A O 1
ATOM 633 N N . CYS A 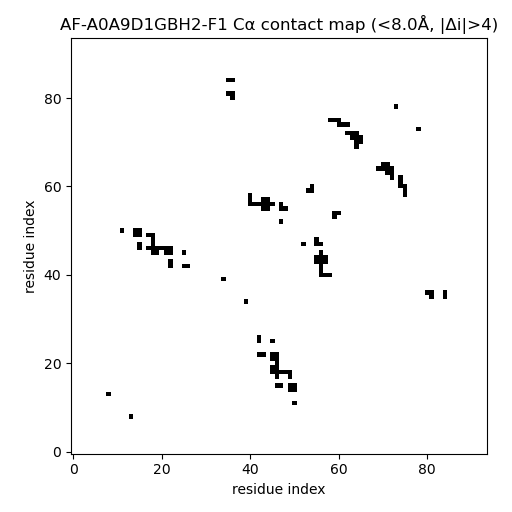1 79 ? -14.764 -1.923 -7.014 1.00 93.62 79 CYS A N 1
ATOM 634 C CA . CYS A 1 79 ? -14.430 -2.315 -5.651 1.00 93.62 79 CYS A CA 1
ATOM 635 C C . CYS A 1 79 ? -14.994 -1.319 -4.633 1.00 93.62 79 CYS A C 1
ATOM 637 O O . CYS A 1 79 ? -14.995 -0.110 -4.856 1.00 93.62 79 CYS A O 1
ATOM 639 N N . ASP A 1 80 ? -15.402 -1.838 -3.478 1.00 96.12 80 ASP A N 1
ATOM 640 C CA . ASP A 1 80 ? -15.701 -1.046 -2.282 1.00 96.12 80 ASP A CA 1
ATOM 641 C C . ASP A 1 80 ? -14.694 -1.447 -1.202 1.00 96.12 80 ASP A C 1
ATOM 643 O O . ASP A 1 80 ? -14.938 -2.335 -0.385 1.00 96.12 80 ASP A O 1
ATOM 647 N N . TYR A 1 81 ? -13.505 -0.850 -1.273 1.00 95.88 81 TYR A N 1
ATOM 648 C CA . TYR A 1 81 ? -12.363 -1.270 -0.466 1.00 95.88 81 TYR A CA 1
ATOM 649 C C . TYR A 1 81 ? -12.575 -1.053 1.032 1.00 95.88 81 TYR A C 1
ATOM 651 O O . TYR A 1 81 ? -12.150 -1.886 1.828 1.00 95.88 81 TYR A O 1
ATOM 659 N N . ASP A 1 82 ? -13.255 0.023 1.429 1.00 96.06 82 ASP A N 1
ATOM 660 C CA . ASP A 1 82 ? -13.566 0.280 2.835 1.00 96.06 82 ASP A CA 1
ATOM 661 C C . ASP A 1 82 ? -14.519 -0.774 3.392 1.00 96.06 82 ASP A C 1
ATOM 663 O O . ASP A 1 82 ? -14.324 -1.266 4.506 1.00 96.06 82 ASP A O 1
ATOM 667 N N . LYS A 1 83 ? -15.543 -1.153 2.620 1.00 95.94 83 LYS A N 1
ATOM 668 C CA . LYS A 1 83 ? -16.439 -2.240 3.007 1.00 95.94 83 LYS A CA 1
ATOM 669 C C . LYS A 1 83 ? -15.713 -3.580 3.040 1.00 95.94 83 LYS A C 1
ATOM 671 O O . LYS A 1 83 ? -15.840 -4.297 4.024 1.00 95.94 83 LYS A O 1
ATOM 676 N N . GLU A 1 84 ? -14.933 -3.905 2.012 1.00 95.50 84 GLU A N 1
ATOM 677 C CA . GLU A 1 84 ? -14.167 -5.154 1.954 1.00 95.50 84 GLU A CA 1
ATOM 678 C C . GLU A 1 84 ? -13.183 -5.265 3.128 1.00 95.50 84 GLU A C 1
ATOM 680 O O . GLU A 1 84 ? -13.106 -6.313 3.769 1.00 95.50 84 GLU A O 1
ATOM 685 N N . LEU A 1 85 ? -12.487 -4.178 3.479 1.00 96.00 85 LEU A N 1
ATOM 686 C CA . LEU A 1 85 ? -11.606 -4.137 4.645 1.00 96.00 85 LEU A CA 1
ATOM 687 C C . LEU A 1 85 ? -12.391 -4.345 5.946 1.00 96.00 85 LEU A C 1
ATOM 689 O O . LEU A 1 85 ? -11.982 -5.151 6.782 1.00 96.00 85 LEU A O 1
ATOM 693 N N . LYS A 1 86 ? -13.541 -3.680 6.109 1.00 95.69 86 LYS A N 1
ATOM 694 C CA . LYS A 1 86 ? -14.426 -3.891 7.268 1.00 95.69 86 LYS A CA 1
ATOM 695 C C . LYS A 1 86 ? -14.908 -5.332 7.361 1.00 95.69 86 LYS A C 1
ATOM 697 O O . LYS A 1 86 ? -14.909 -5.887 8.458 1.00 95.69 86 LYS A O 1
ATOM 702 N N . ASP A 1 87 ? -15.272 -5.947 6.241 1.00 95.81 87 ASP A N 1
ATOM 703 C CA . ASP A 1 87 ? -15.718 -7.337 6.178 1.00 95.81 87 ASP A CA 1
ATOM 704 C C . ASP A 1 87 ? -14.577 -8.290 6.568 1.00 95.81 87 ASP A C 1
ATOM 706 O O . ASP A 1 87 ? -14.788 -9.210 7.357 1.00 95.81 87 ASP A O 1
ATOM 710 N N . VAL A 1 88 ? -13.348 -8.045 6.098 1.00 94.44 88 VAL A N 1
ATOM 711 C CA . VAL A 1 88 ? -12.149 -8.812 6.486 1.00 94.44 88 VAL A CA 1
ATOM 712 C C . VAL A 1 88 ? -11.852 -8.674 7.982 1.00 94.44 88 VAL A C 1
ATOM 714 O O . VAL A 1 88 ? -11.609 -9.679 8.650 1.00 94.44 88 VAL A O 1
ATOM 717 N N . LEU A 1 89 ? -11.908 -7.457 8.529 1.00 93.25 89 LEU A N 1
ATOM 718 C CA . LEU A 1 89 ? -11.656 -7.201 9.952 1.00 93.25 89 LEU A CA 1
ATOM 719 C C . LEU A 1 89 ? -12.760 -7.773 10.854 1.00 93.25 89 LEU A C 1
ATOM 721 O O . LEU A 1 89 ? -12.472 -8.256 11.951 1.00 93.25 89 LEU A O 1
ATOM 725 N N . SER A 1 90 ? -14.005 -7.770 10.373 1.00 92.19 90 SER A N 1
ATOM 726 C CA . SER A 1 90 ? -15.172 -8.332 11.066 1.00 92.19 90 SER A CA 1
ATOM 727 C C . SER A 1 90 ? -15.237 -9.857 10.962 1.00 92.19 90 SER A C 1
ATOM 729 O O . SER A 1 90 ? -15.773 -10.514 11.852 1.00 92.19 90 SER A O 1
ATOM 731 N N . ASN A 1 91 ? -14.634 -10.446 9.924 1.00 72.75 91 ASN A N 1
ATOM 732 C CA . ASN A 1 91 ? -14.480 -11.892 9.757 1.00 72.75 91 ASN A CA 1
ATOM 733 C C . ASN A 1 91 ? -13.399 -12.505 10.664 1.00 72.75 91 ASN A C 1
ATOM 735 O O . ASN A 1 91 ? -13.009 -13.656 10.457 1.00 72.75 91 ASN A O 1
ATOM 739 N N . LYS A 1 92 ? -13.000 -11.814 11.741 1.00 56.94 92 LYS A N 1
ATOM 740 C CA . LYS A 1 92 ? -12.498 -12.463 12.961 1.00 56.94 92 LYS A CA 1
ATOM 741 C C . LYS A 1 92 ? -13.607 -13.332 13.581 1.00 56.94 92 LYS A C 1
ATOM 743 O O . LYS A 1 92 ? -14.169 -13.014 14.623 1.00 56.94 92 LYS A O 1
ATOM 748 N N . LYS A 1 93 ? -13.949 -14.437 12.919 1.00 50.69 93 LYS A N 1
ATOM 749 C CA . LYS A 1 93 ? -14.713 -15.542 13.493 1.00 50.69 93 LYS A CA 1
ATOM 750 C C . LYS A 1 93 ? -13.726 -16.552 14.073 1.00 50.69 93 LYS A C 1
ATOM 752 O O . LYS A 1 93 ? -13.023 -17.193 13.304 1.00 50.69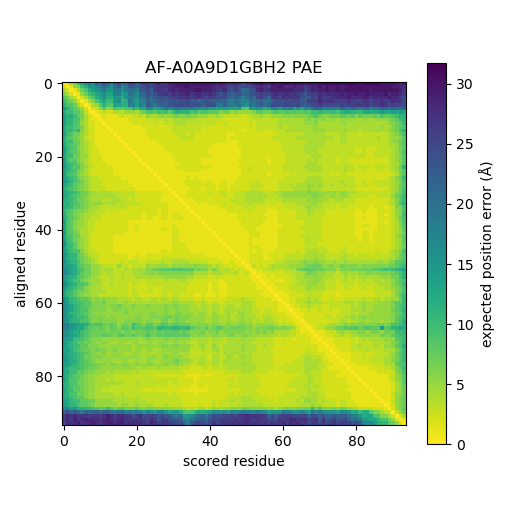 93 LYS A O 1
ATOM 757 N N . ASN A 1 94 ? -13.781 -16.649 15.403 1.00 42.97 94 ASN A N 1
ATOM 758 C CA . ASN A 1 94 ? -13.584 -17.832 16.253 1.00 42.97 94 ASN A CA 1
ATOM 759 C C . ASN A 1 94 ? -12.292 -18.636 16.093 1.00 42.97 94 ASN A C 1
ATOM 761 O O . ASN A 1 94 ? -12.191 -19.420 15.126 1.00 42.97 94 ASN A O 1
#

Nearest PDB structures (foldseek):
  5jj6-assembly2_A  TM=7.221E-01  e=4.329E-01  Caenorhabditis elegans

InterPro domains:
  IPR036597 Fido-like domain superfamily [G3DSA:1.10.3290.10] (1-93)

pLDDT: mean 89.74, std 13.99, range [38.31, 98.44]

Secondary structure (DSSP, 8-state):
------S-S-HHHHHHHHHHHHHHHHHHHTTTS---HHHHHHHHHHHHTTTT-SSTTS--SS----TT-S--PPPGGG--HHHHHHHHHHT---

Foldseek 3Di:
DDPDPVVPADPVNVLQVQLQVQLVVLCVVCVVPDDALQNVLVSQQSNPVSPPDPPHSDDDPDWDDDVVDPDTDDGPVPDDVRVVVVVVVVPPDD

Radius of gyration: 16.83 Å; Cα contacts (8 Å, |Δi|>4): 68; chains: 1; bounding box: 46×24×33 Å

Sequence (94 aa):
MNNVNTGNVSVDDMLKLKGLKDAWEYVINHVNEELTIDFIKKIHFEVCKCESIYPLGDFRDKDVGITVTVWRPKLPSECDYDKELKDVLSNKKN

Solvent-accessible surface area (backbone atoms only — not comparable to full-atom values): 5930 Å² total; per-residue (Å²): 132,86,85,74,74,84,81,79,74,53,70,68,57,52,31,48,53,47,10,47,50,51,24,51,52,51,49,65,80,46,67,88,56,80,93,42,70,66,54,53,24,48,40,48,25,36,37,37,70,67,47,102,59,79,57,70,40,52,76,64,88,68,91,62,78,46,94,93,50,91,64,61,74,78,57,64,93,78,55,58,64,69,59,52,50,50,51,59,66,63,61,72,68,131

Mean predicted aligned error: 5.97 Å